Protein AF-A0A0B6YXV5-F1 (afdb_monomer_lite)

Secondary structure (DSSP, 8-state):
-----EEPP-EEEEEEEETTS--STT-GGGGEEEEESTTS-HHHHHHHHHHHHHHHHHHHTT-SSPP-EEEETTEEEEEEEEETTEEEEEEEEPPEEEEEETTEEEEEE-GGG---GGG--

Structure (mmCIF, N/CA/C/O backbone):
data_AF-A0A0B6YXV5-F1
#
_entry.id   AF-A0A0B6YXV5-F1
#
loop_
_atom_site.group_PDB
_atom_site.id
_atom_site.type_symbol
_atom_site.label_atom_id
_atom_site.label_alt_id
_atom_site.label_comp_id
_atom_site.label_asym_id
_atom_site.label_entity_id
_atom_site.label_seq_id
_atom_site.pdbx_PDB_ins_code
_atom_site.Cartn_x
_atom_site.Cartn_y
_atom_site.Cartn_z
_atom_site.occupancy
_atom_site.B_iso_or_equiv
_atom_site.auth_seq_id
_atom_site.auth_comp_id
_atom_site.auth_asym_id
_atom_site.auth_atom_id
_atom_site.pdbx_PDB_model_num
ATOM 1 N N . MET A 1 1 ? -24.095 18.452 26.234 1.00 42.62 1 MET A N 1
ATOM 2 C CA . MET A 1 1 ? -23.908 17.016 25.938 1.00 42.62 1 MET A CA 1
ATOM 3 C C . MET A 1 1 ? -22.641 16.898 25.113 1.00 42.62 1 MET A C 1
ATOM 5 O O . MET A 1 1 ? -22.593 17.510 24.057 1.00 42.62 1 MET A O 1
ATOM 9 N N . ALA A 1 2 ? -21.598 16.235 25.615 1.00 48.53 2 ALA A N 1
ATOM 10 C CA . ALA A 1 2 ? -20.386 16.011 24.832 1.00 48.53 2 ALA A CA 1
ATOM 11 C C . ALA A 1 2 ? -20.672 14.902 23.813 1.00 48.53 2 ALA A C 1
ATOM 13 O O . ALA A 1 2 ? -21.011 13.781 24.190 1.00 48.53 2 ALA A O 1
ATOM 14 N N . THR A 1 3 ? -20.610 15.224 22.527 1.00 51.03 3 THR A N 1
ATOM 15 C CA . THR A 1 3 ? -20.683 14.230 21.457 1.00 51.03 3 THR A CA 1
ATOM 16 C C . THR A 1 3 ? -19.351 13.490 21.413 1.00 51.03 3 THR A C 1
ATOM 18 O O . THR A 1 3 ? -18.345 14.068 21.012 1.00 51.03 3 THR A O 1
ATOM 21 N N . ASN A 1 4 ? -19.324 12.228 21.843 1.00 59.69 4 ASN A N 1
ATOM 22 C CA . ASN A 1 4 ? -18.164 11.361 21.633 1.00 59.69 4 ASN A CA 1
ATOM 23 C C . ASN A 1 4 ? -18.079 11.043 20.134 1.00 59.69 4 ASN A C 1
ATOM 25 O O . ASN A 1 4 ? -18.945 10.335 19.616 1.00 59.69 4 ASN A O 1
ATOM 29 N N . ALA A 1 5 ? -17.073 11.567 19.432 1.00 69.94 5 ALA A N 1
ATOM 30 C CA . ALA A 1 5 ? -16.812 11.169 18.055 1.00 69.94 5 ALA A CA 1
ATOM 31 C C . ALA A 1 5 ? -16.153 9.780 18.037 1.00 69.94 5 ALA A C 1
ATOM 33 O O . ALA A 1 5 ? -15.298 9.460 18.868 1.00 69.94 5 ALA A O 1
ATOM 34 N N . ALA A 1 6 ? -16.566 8.935 17.098 1.00 79.00 6 ALA A N 1
ATOM 35 C CA . ALA A 1 6 ? -15.973 7.624 16.879 1.00 79.00 6 ALA A CA 1
ATOM 36 C C . ALA A 1 6 ? -15.804 7.392 15.377 1.00 79.00 6 ALA A C 1
ATOM 38 O O . ALA A 1 6 ? -16.748 7.598 14.614 1.00 79.00 6 ALA A O 1
ATOM 39 N N . GLY A 1 7 ? -14.612 6.963 14.967 1.00 83.94 7 GLY A N 1
ATOM 40 C CA . GLY A 1 7 ? -14.349 6.506 13.606 1.00 83.94 7 GLY A CA 1
ATOM 41 C C . GLY A 1 7 ? -14.529 4.996 13.509 1.00 83.94 7 GLY A C 1
ATOM 42 O O . GLY A 1 7 ? -14.016 4.257 14.353 1.00 83.94 7 GLY A O 1
ATOM 43 N N . SER A 1 8 ? -15.253 4.533 12.491 1.00 87.88 8 SER A N 1
ATOM 44 C CA . SER A 1 8 ? -15.352 3.112 12.139 1.00 87.88 8 SER A CA 1
ATOM 45 C C . SER A 1 8 ? -14.280 2.709 11.124 1.00 87.88 8 SER A C 1
ATOM 47 O O . SER A 1 8 ? -13.611 3.563 10.536 1.00 87.88 8 SER A O 1
ATOM 49 N N . ILE A 1 9 ? -14.143 1.398 10.900 1.00 91.19 9 ILE A N 1
ATOM 50 C CA . ILE A 1 9 ? -13.325 0.859 9.807 1.00 91.19 9 ILE A CA 1
ATOM 51 C C . ILE A 1 9 ? -13.889 1.375 8.481 1.00 91.19 9 ILE A C 1
ATOM 53 O O . ILE A 1 9 ? -15.100 1.323 8.248 1.00 91.19 9 ILE A O 1
ATOM 57 N N . SER A 1 10 ? -13.012 1.863 7.615 1.00 93.31 10 SER A N 1
ATOM 58 C CA . SER A 1 10 ? -13.321 2.235 6.242 1.00 93.31 10 SER A CA 1
ATOM 59 C C . SER A 1 10 ? -12.130 1.957 5.331 1.00 93.31 10 SER A C 1
ATOM 61 O O . SER A 1 10 ? -10.974 1.950 5.760 1.00 93.31 10 SER A O 1
ATOM 63 N N . LEU A 1 11 ? -12.423 1.726 4.052 1.00 94.88 11 LEU A N 1
ATOM 64 C CA . LEU A 1 11 ? -11.407 1.630 3.015 1.00 94.88 11 LEU A CA 1
ATOM 65 C C . LEU A 1 11 ? -10.848 3.027 2.717 1.00 94.88 11 LEU A C 1
ATOM 67 O O . LEU A 1 11 ? -11.587 3.900 2.269 1.00 94.88 11 LEU A O 1
ATOM 71 N N . LEU A 1 12 ? -9.549 3.228 2.950 1.00 96.25 12 LEU A N 1
ATOM 72 C CA . LEU A 1 12 ? -8.864 4.493 2.673 1.00 96.25 12 LEU A CA 1
ATOM 73 C C . LEU A 1 12 ? -8.320 4.545 1.247 1.00 96.25 12 LEU A C 1
ATOM 75 O O . LEU A 1 12 ? -8.397 5.580 0.591 1.00 96.25 12 LEU A O 1
ATOM 79 N N . ASN A 1 13 ? -7.725 3.449 0.784 1.00 97.75 13 ASN A N 1
ATOM 80 C CA . ASN A 1 13 ? -7.327 3.270 -0.606 1.00 97.75 13 ASN A CA 1
ATOM 81 C C . ASN A 1 13 ? -7.125 1.788 -0.914 1.00 97.75 13 ASN A C 1
ATOM 83 O O . ASN A 1 13 ? -6.787 0.996 -0.032 1.00 97.75 13 ASN A O 1
ATOM 87 N N . PHE A 1 14 ? -7.325 1.445 -2.178 1.00 98.31 14 PHE A N 1
ATOM 88 C CA . PHE A 1 14 ? -6.978 0.149 -2.734 1.00 98.31 14 PHE A CA 1
ATOM 89 C C . PHE A 1 14 ? -6.353 0.368 -4.104 1.00 98.31 14 PHE A C 1
ATOM 91 O O . PHE A 1 14 ? -6.925 1.084 -4.925 1.00 98.31 14 P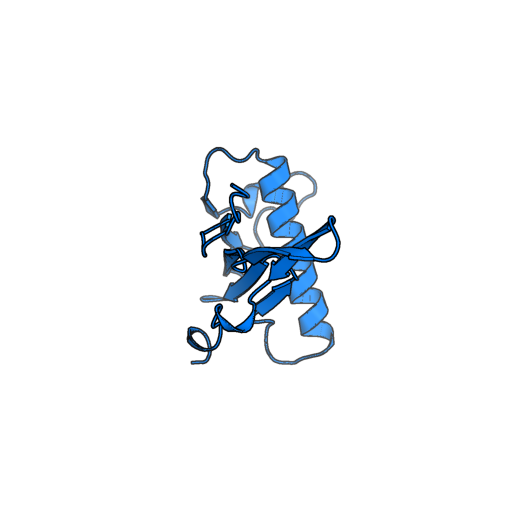HE A O 1
ATOM 98 N N . PHE A 1 15 ? -5.193 -0.217 -4.365 1.00 98.50 15 PHE A N 1
ATOM 99 C CA . PHE A 1 15 ? -4.544 -0.062 -5.658 1.00 98.50 15 PHE A CA 1
ATOM 100 C C . PHE A 1 15 ? -3.782 -1.306 -6.079 1.00 98.50 15 PHE A C 1
ATOM 102 O O . PHE A 1 15 ? -3.321 -2.090 -5.251 1.00 98.50 15 PHE A O 1
ATOM 109 N N . VAL A 1 16 ? -3.674 -1.458 -7.396 1.00 98.50 16 VAL A N 1
ATOM 110 C CA . VAL A 1 16 ? -2.926 -2.525 -8.050 1.00 98.50 16 VAL A CA 1
ATOM 111 C C . VAL A 1 16 ? -1.855 -1.878 -8.909 1.00 98.50 16 VAL A C 1
ATOM 113 O O . VAL A 1 16 ? -2.155 -0.973 -9.696 1.00 98.50 16 VAL A O 1
ATOM 116 N N . PHE A 1 17 ? -0.614 -2.320 -8.754 1.00 98.19 17 PHE A N 1
ATOM 117 C CA . PHE A 1 17 ? 0.504 -1.807 -9.531 1.00 98.19 17 PHE A CA 1
ATOM 118 C C . PHE A 1 17 ? 1.461 -2.917 -9.952 1.00 98.19 17 PHE A C 1
ATOM 120 O O . PHE A 1 17 ? 1.461 -3.996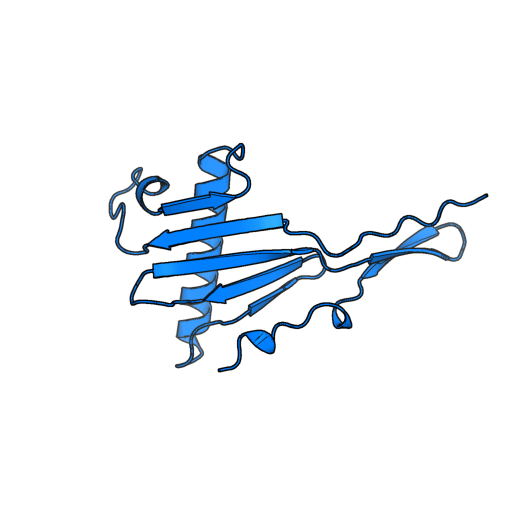 -9.366 1.00 98.19 17 PHE A O 1
ATOM 127 N N . ASN A 1 18 ? 2.267 -2.642 -10.975 1.00 97.94 18 ASN A N 1
ATOM 128 C CA . ASN A 1 18 ? 3.346 -3.523 -11.398 1.00 97.94 18 ASN A CA 1
ATOM 129 C C . ASN A 1 18 ? 4.703 -2.815 -11.270 1.00 97.94 18 ASN A C 1
ATOM 131 O O . ASN A 1 18 ? 4.854 -1.690 -11.750 1.00 97.94 18 ASN A O 1
ATOM 135 N N . THR A 1 19 ? 5.679 -3.444 -10.609 1.00 95.56 19 THR A N 1
ATOM 136 C CA . THR A 1 19 ? 6.992 -2.830 -10.326 1.00 95.56 19 THR A CA 1
ATOM 137 C C . THR A 1 19 ? 7.862 -2.629 -11.565 1.00 95.56 19 THR A C 1
ATOM 139 O O . THR A 1 19 ? 8.675 -1.703 -11.567 1.00 95.56 19 THR A O 1
ATOM 142 N N . GLU A 1 20 ? 7.660 -3.434 -12.609 1.00 96.06 20 GLU A N 1
ATOM 143 C CA . GLU A 1 20 ? 8.443 -3.431 -13.855 1.00 96.06 20 GLU A CA 1
ATOM 144 C C . GLU A 1 20 ? 7.913 -2.438 -14.899 1.00 96.06 20 GLU A C 1
ATOM 146 O O . GLU A 1 20 ? 8.556 -2.167 -15.916 1.00 96.06 20 GLU A O 1
ATOM 151 N N . TYR A 1 21 ? 6.719 -1.886 -14.685 1.00 96.94 21 TYR A N 1
ATOM 152 C CA . TYR A 1 21 ? 6.127 -0.932 -15.619 1.00 96.94 21 TYR A CA 1
ATOM 153 C C . TYR A 1 21 ? 6.702 0.472 -15.385 1.00 96.94 21 TYR A C 1
ATOM 155 O O . TYR A 1 21 ? 7.086 0.833 -14.278 1.00 96.94 21 TYR A O 1
ATOM 163 N N . GLY A 1 22 ? 6.785 1.286 -16.441 1.00 93.69 22 GLY A N 1
ATOM 164 C CA . GLY A 1 22 ? 7.344 2.642 -16.351 1.00 93.69 22 GLY A CA 1
ATOM 165 C C . GLY A 1 22 ? 8.779 2.711 -15.798 1.00 93.69 22 GLY A C 1
ATOM 166 O O . GLY A 1 22 ? 9.011 3.430 -14.831 1.00 93.69 22 GLY A O 1
ATOM 167 N N . PRO A 1 23 ? 9.759 1.995 -16.384 1.00 92.38 23 PRO A N 1
ATOM 168 C CA . PRO A 1 23 ? 11.124 1.885 -15.848 1.00 92.38 23 PRO A CA 1
ATOM 169 C C . PRO A 1 23 ? 11.965 3.166 -15.986 1.00 92.38 23 PRO A C 1
ATOM 171 O O . PRO A 1 23 ? 13.123 3.198 -15.573 1.00 92.38 23 PRO A O 1
ATOM 174 N N . LYS A 1 24 ? 11.421 4.207 -16.623 1.00 94.56 24 LYS A N 1
ATOM 175 C CA . LYS A 1 24 ? 12.108 5.473 -16.889 1.00 94.56 24 LYS A CA 1
ATOM 176 C C . LYS A 1 24 ? 11.572 6.565 -15.974 1.00 94.56 24 LYS A C 1
ATOM 178 O O . LYS A 1 24 ? 10.389 6.576 -15.648 1.00 94.56 24 LYS A O 1
ATOM 183 N N . GLU A 1 25 ? 12.440 7.512 -15.640 1.00 91.62 25 GLU A N 1
ATOM 184 C CA . GLU A 1 25 ? 12.058 8.724 -14.917 1.00 91.62 25 GLU A CA 1
ATOM 185 C C . GLU A 1 25 ? 10.918 9.453 -15.647 1.00 91.62 25 GLU A C 1
ATOM 187 O O . GLU A 1 25 ? 10.972 9.658 -16.864 1.00 91.62 25 GLU A O 1
ATOM 192 N N . GLY A 1 26 ? 9.864 9.797 -14.904 1.00 94.50 26 GLY A N 1
ATOM 193 C CA . GLY A 1 26 ? 8.648 10.421 -15.432 1.00 94.50 26 GLY A CA 1
ATOM 194 C C . GLY A 1 26 ? 7.590 9.434 -15.945 1.00 94.50 26 GLY A C 1
ATOM 195 O O . GLY A 1 26 ? 6.499 9.850 -16.350 1.00 94.50 26 GLY A O 1
ATOM 196 N N . GLU A 1 27 ? 7.867 8.127 -15.941 1.00 96.75 27 GLU A N 1
ATOM 197 C CA . GLU A 1 27 ? 6.917 7.087 -16.349 1.00 96.75 27 GLU A CA 1
ATOM 198 C C . GLU A 1 27 ? 6.244 6.363 -15.173 1.00 96.75 27 GLU A C 1
ATOM 200 O O . GLU A 1 27 ? 5.546 5.374 -15.384 1.00 96.75 27 GLU A O 1
ATOM 205 N N . GLU A 1 28 ? 6.377 6.857 -13.942 1.00 96.50 28 GLU A N 1
ATOM 206 C CA . GLU A 1 28 ? 5.912 6.180 -12.723 1.00 96.50 28 GLU A CA 1
ATOM 207 C C . GLU A 1 28 ? 4.397 5.924 -12.739 1.00 96.50 28 GLU A C 1
ATOM 209 O O . GLU A 1 28 ? 3.920 4.897 -12.260 1.00 96.50 28 GLU A O 1
ATOM 214 N N . HIS A 1 29 ? 3.629 6.819 -13.364 1.00 97.19 29 HIS A N 1
ATOM 215 C CA . HIS A 1 29 ? 2.189 6.658 -13.579 1.00 97.19 29 HIS A CA 1
ATOM 216 C C . HIS A 1 29 ? 1.824 5.395 -14.378 1.00 97.19 29 HIS A C 1
ATOM 218 O O . HIS A 1 29 ? 0.697 4.916 -14.275 1.00 97.19 29 HIS A O 1
ATOM 224 N N . LYS A 1 30 ? 2.747 4.834 -15.170 1.00 98.19 30 LYS A N 1
ATOM 225 C CA . LYS A 1 30 ? 2.510 3.600 -15.932 1.00 98.19 30 LYS A CA 1
ATOM 226 C C . LYS A 1 30 ? 2.531 2.349 -15.055 1.00 98.19 30 LYS A C 1
ATOM 228 O O . LYS A 1 30 ? 2.031 1.317 -15.491 1.00 98.19 30 LYS A O 1
ATOM 233 N N . LYS A 1 31 ? 3.060 2.429 -13.825 1.00 97.88 31 LYS A N 1
ATOM 234 C CA . LYS A 1 31 ? 2.980 1.336 -12.842 1.00 97.88 31 LYS A CA 1
ATOM 235 C C . LYS A 1 31 ? 1.549 1.048 -12.407 1.00 97.88 31 LYS A C 1
ATOM 237 O O . LYS A 1 31 ? 1.268 -0.054 -11.954 1.00 97.88 31 LYS A O 1
ATOM 242 N N . ILE A 1 32 ? 0.654 2.029 -12.513 1.00 98.19 32 ILE A N 1
ATOM 243 C CA . ILE A 1 32 ? -0.686 1.983 -11.927 1.00 98.19 32 ILE A CA 1
ATOM 244 C C . ILE A 1 32 ? -1.636 1.216 -12.845 1.00 98.19 32 ILE A C 1
ATOM 246 O O . ILE A 1 32 ? -1.985 1.692 -13.922 1.00 98.19 32 ILE A O 1
ATOM 250 N N . LEU A 1 33 ? -2.101 0.052 -12.394 1.00 98.19 33 LEU A N 1
ATOM 251 C CA . LEU A 1 33 ? -3.098 -0.754 -13.106 1.00 98.19 33 LEU A CA 1
ATOM 252 C C . LEU A 1 33 ? -4.518 -0.429 -12.637 1.00 98.19 33 LEU A C 1
ATOM 254 O O . LEU A 1 33 ? -5.458 -0.417 -13.427 1.00 98.19 33 LEU A O 1
ATOM 258 N N . TYR A 1 34 ? -4.671 -0.143 -11.344 1.00 98.50 34 TYR A N 1
ATOM 259 C CA . TYR A 1 34 ? -5.937 0.243 -10.733 1.00 98.50 34 TYR A CA 1
ATOM 260 C C . TYR A 1 34 ? -5.694 1.108 -9.497 1.00 98.50 34 TYR A C 1
ATOM 262 O O . TYR A 1 34 ? -4.726 0.892 -8.768 1.00 98.50 34 TYR A O 1
ATOM 270 N N . TYR A 1 35 ? -6.591 2.057 -9.225 1.00 98.62 35 TYR A N 1
ATOM 271 C CA . TYR A 1 35 ? -6.557 2.842 -7.995 1.00 98.62 35 TYR A CA 1
ATOM 272 C C . TYR A 1 35 ? -7.964 3.269 -7.565 1.00 98.62 35 TYR A C 1
ATOM 274 O O . TYR A 1 35 ? -8.718 3.840 -8.353 1.00 98.62 35 TYR A O 1
ATOM 282 N N . TYR A 1 36 ? -8.277 3.057 -6.290 1.00 98.31 36 TYR A N 1
ATOM 283 C CA . TYR A 1 36 ? -9.468 3.537 -5.607 1.00 98.31 36 TYR A CA 1
ATOM 284 C C . TYR A 1 36 ? -9.073 4.379 -4.380 1.00 98.31 36 TYR A C 1
ATOM 286 O O . TYR A 1 36 ? -8.224 3.936 -3.598 1.00 98.31 36 TYR A O 1
ATOM 294 N N . PRO A 1 37 ? -9.703 5.546 -4.156 1.00 97.81 37 PRO A N 1
ATOM 295 C CA . PRO A 1 37 ? -10.728 6.153 -5.011 1.00 97.81 37 PRO A CA 1
ATOM 296 C C . PRO A 1 37 ? -10.172 6.696 -6.347 1.00 97.81 37 PRO A C 1
ATOM 298 O O . PRO A 1 37 ? -9.035 7.182 -6.382 1.00 97.81 37 PRO A O 1
ATOM 301 N N . PRO A 1 38 ? -10.920 6.599 -7.464 1.00 97.19 38 PRO A N 1
ATOM 302 C CA . PRO A 1 38 ? -10.422 6.979 -8.789 1.00 97.19 38 PRO A CA 1
ATOM 303 C C . PRO A 1 38 ? -10.145 8.482 -8.938 1.00 97.19 38 PRO A C 1
ATOM 305 O O . PRO A 1 38 ? -9.269 8.857 -9.718 1.00 97.19 38 PRO A O 1
ATOM 308 N N . GLU A 1 39 ? -10.839 9.325 -8.177 1.00 97.56 39 GLU A N 1
ATOM 309 C CA . GLU A 1 39 ? -10.742 10.788 -8.182 1.00 97.56 39 GLU A CA 1
ATOM 310 C C . GLU A 1 39 ? -9.446 11.342 -7.575 1.00 97.56 39 GLU A C 1
ATOM 312 O O . GLU A 1 39 ? -9.161 12.528 -7.725 1.00 97.56 39 GLU A O 1
ATOM 317 N N . V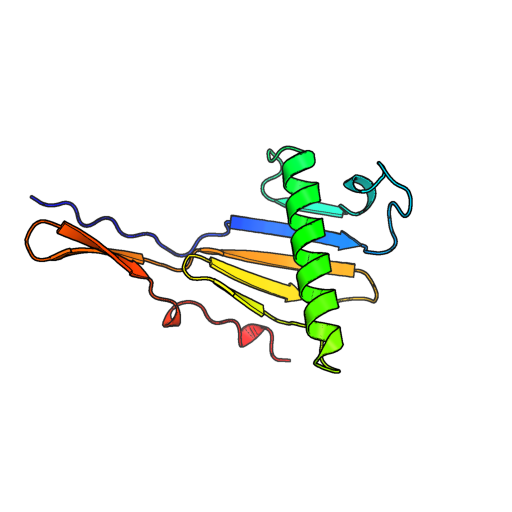AL A 1 40 ? -8.645 10.502 -6.911 1.00 97.88 40 VAL A N 1
ATOM 318 C CA . VAL A 1 40 ? -7.337 10.905 -6.382 1.00 97.88 40 VAL A CA 1
ATOM 319 C C . VAL A 1 40 ? -6.423 11.338 -7.536 1.00 97.88 40 VAL A C 1
ATOM 321 O O . VAL A 1 40 ? -6.359 10.679 -8.580 1.00 97.88 40 VAL A O 1
ATOM 324 N N . ASP A 1 41 ? -5.705 12.444 -7.354 1.00 98.12 41 ASP A N 1
ATOM 325 C CA . ASP A 1 41 ? -4.788 12.975 -8.358 1.00 98.12 41 ASP A CA 1
ATOM 326 C C . ASP A 1 41 ? -3.610 12.023 -8.622 1.00 98.12 41 ASP A C 1
ATOM 328 O O . ASP A 1 41 ? -3.221 11.215 -7.773 1.00 98.12 41 ASP A O 1
ATOM 332 N N . ILE A 1 42 ? -3.046 12.104 -9.826 1.00 98.00 42 ILE A N 1
ATOM 333 C CA . ILE A 1 42 ? -2.008 11.169 -10.267 1.00 98.00 42 ILE A CA 1
ATOM 334 C C . ILE A 1 42 ? -0.745 11.234 -9.398 1.00 98.00 42 ILE A C 1
ATOM 336 O O . ILE A 1 42 ? -0.173 10.187 -9.096 1.00 98.00 42 ILE A O 1
ATOM 340 N N . ASP A 1 43 ? -0.360 12.416 -8.917 1.00 97.81 43 ASP A N 1
ATOM 341 C CA . ASP A 1 43 ? 0.845 12.589 -8.103 1.00 97.81 43 ASP A CA 1
ATOM 342 C C . ASP A 1 43 ? 0.687 11.909 -6.742 1.00 97.81 43 ASP A C 1
ATOM 344 O O . ASP A 1 43 ? 1.605 11.249 -6.251 1.00 97.81 43 ASP A O 1
ATOM 348 N N . THR A 1 44 ? -0.492 12.021 -6.128 1.00 98.19 44 THR A N 1
ATOM 349 C CA . THR A 1 44 ? -0.817 11.303 -4.893 1.00 98.19 44 THR A CA 1
ATOM 350 C C . THR A 1 44 ? -0.796 9.791 -5.109 1.00 98.19 44 THR A C 1
ATOM 352 O O . THR A 1 44 ? -0.248 9.070 -4.269 1.00 98.19 44 THR A O 1
ATOM 355 N N . LYS A 1 45 ? -1.325 9.293 -6.236 1.00 98.44 45 LYS A N 1
ATOM 356 C CA . LYS A 1 45 ? -1.287 7.857 -6.566 1.00 98.44 45 LYS A CA 1
ATOM 357 C C . LYS A 1 45 ? 0.150 7.349 -6.726 1.00 98.44 45 LYS A C 1
ATOM 359 O O . LYS A 1 45 ? 0.506 6.342 -6.114 1.00 98.44 45 LYS A O 1
ATOM 364 N N . ILE A 1 46 ? 0.992 8.078 -7.466 1.00 97.94 46 ILE A N 1
ATOM 365 C CA . ILE A 1 46 ? 2.420 7.764 -7.642 1.00 97.94 46 ILE A CA 1
ATOM 366 C C . ILE A 1 46 ? 3.132 7.726 -6.287 1.00 97.94 46 ILE A C 1
ATOM 368 O O . ILE A 1 46 ? 3.829 6.760 -5.985 1.00 97.94 46 ILE A O 1
ATOM 372 N N . LYS A 1 47 ? 2.914 8.732 -5.428 1.00 97.81 47 LYS A N 1
ATOM 373 C CA . LYS A 1 47 ? 3.513 8.781 -4.082 1.00 97.81 47 LYS A CA 1
ATOM 374 C C . LYS A 1 47 ? 3.124 7.575 -3.229 1.00 97.81 47 LYS A C 1
ATOM 376 O O . LYS A 1 47 ? 3.962 7.054 -2.497 1.00 97.81 47 LYS A O 1
ATOM 381 N N . LYS A 1 48 ? 1.864 7.131 -3.301 1.00 97.75 48 LYS A N 1
ATOM 382 C CA . LYS A 1 48 ? 1.387 5.960 -2.550 1.00 97.75 48 LYS A CA 1
ATOM 383 C C . LYS A 1 48 ? 2.044 4.670 -3.023 1.00 97.75 48 LYS A C 1
ATOM 385 O O . LYS A 1 48 ? 2.499 3.902 -2.182 1.00 97.75 48 LYS A O 1
ATOM 390 N N . ILE A 1 49 ? 2.164 4.481 -4.333 1.00 97.44 49 ILE A N 1
ATOM 391 C CA . ILE A 1 49 ? 2.843 3.316 -4.909 1.00 97.44 49 ILE A CA 1
ATOM 392 C C . ILE A 1 49 ? 4.331 3.328 -4.574 1.00 97.44 49 ILE A C 1
ATOM 394 O O . ILE A 1 49 ? 4.843 2.324 -4.094 1.00 97.44 49 ILE A O 1
ATOM 398 N N . GLY A 1 50 ? 5.006 4.469 -4.735 1.00 96.75 50 GLY A N 1
ATOM 399 C CA . GLY A 1 50 ? 6.422 4.601 -4.391 1.00 96.75 50 GLY A CA 1
ATOM 400 C C . GLY A 1 50 ? 6.702 4.299 -2.917 1.00 96.75 50 GLY A C 1
ATOM 401 O O . GLY A 1 50 ? 7.677 3.619 -2.606 1.00 96.75 50 GLY A O 1
ATOM 402 N N . LEU A 1 51 ? 5.822 4.735 -2.005 1.00 96.38 51 LEU A N 1
ATOM 403 C CA . LEU A 1 51 ? 5.926 4.387 -0.586 1.00 96.38 51 LEU A CA 1
ATOM 404 C C . LEU A 1 51 ? 5.759 2.879 -0.360 1.00 96.38 51 LEU A C 1
ATOM 406 O O . LEU A 1 51 ? 6.565 2.287 0.350 1.00 96.38 51 LEU A O 1
ATOM 410 N N . SER A 1 52 ? 4.745 2.254 -0.960 1.00 96.50 52 SER A N 1
ATOM 411 C CA . SER A 1 52 ? 4.518 0.812 -0.819 1.00 96.50 52 SER A CA 1
ATOM 412 C C . SER A 1 52 ? 5.667 -0.020 -1.391 1.00 96.50 52 SER A C 1
ATOM 414 O O . SER A 1 52 ? 6.122 -0.952 -0.738 1.00 96.50 52 SER A O 1
ATOM 416 N N . GLU A 1 53 ? 6.196 0.358 -2.554 1.00 94.56 53 GLU A N 1
ATOM 417 C CA . GLU A 1 53 ? 7.358 -0.286 -3.172 1.00 94.56 53 GLU A CA 1
ATOM 418 C C . GLU A 1 53 ? 8.608 -0.161 -2.285 1.00 94.56 53 GLU A C 1
ATOM 420 O O . GLU A 1 53 ? 9.340 -1.132 -2.102 1.00 94.56 53 GLU A O 1
ATOM 425 N N . ALA A 1 54 ? 8.837 1.012 -1.686 1.00 95.25 54 ALA A N 1
ATOM 426 C CA . ALA A 1 54 ? 9.948 1.220 -0.762 1.00 95.25 54 ALA A CA 1
ATOM 427 C C . ALA A 1 54 ? 9.814 0.380 0.518 1.00 95.25 54 ALA A C 1
ATOM 429 O O . ALA A 1 54 ? 10.805 -0.184 0.974 1.00 95.25 54 ALA A O 1
ATOM 430 N N . VAL A 1 55 ? 8.605 0.279 1.085 1.00 95.00 55 VAL A N 1
ATOM 431 C CA . VAL A 1 55 ? 8.335 -0.530 2.288 1.00 95.00 55 VAL A CA 1
ATOM 432 C C . VAL A 1 55 ? 8.607 -2.009 2.026 1.00 95.00 55 VAL A C 1
ATOM 434 O O . VAL A 1 55 ? 9.317 -2.632 2.812 1.00 95.00 55 VAL A O 1
ATOM 437 N N . VAL A 1 56 ? 8.088 -2.551 0.921 1.00 92.69 56 VAL A N 1
ATOM 438 C CA . VAL A 1 56 ? 8.293 -3.958 0.544 1.00 92.69 56 VAL A CA 1
ATOM 439 C C . VAL A 1 56 ? 9.781 -4.246 0.344 1.00 92.69 56 VAL A C 1
ATOM 441 O O . VAL A 1 56 ? 10.330 -5.093 1.041 1.00 92.69 56 VAL A O 1
ATOM 444 N N . LYS A 1 57 ? 10.476 -3.459 -0.490 1.00 92.31 57 LYS A N 1
ATOM 445 C CA . LYS A 1 57 ? 11.920 -3.639 -0.741 1.00 92.31 57 LYS A CA 1
ATOM 446 C C . LYS A 1 57 ? 12.765 -3.524 0.526 1.00 92.31 57 LYS A C 1
ATOM 448 O O . LYS A 1 57 ? 13.760 -4.230 0.691 1.00 92.31 57 LYS A O 1
ATOM 453 N N . PHE A 1 58 ? 12.398 -2.602 1.414 1.00 94.31 58 PHE A N 1
ATOM 454 C CA . PHE A 1 58 ? 13.068 -2.459 2.698 1.00 94.31 58 PHE A CA 1
ATOM 455 C C . PHE A 1 58 ? 12.887 -3.718 3.550 1.00 94.31 58 PHE A C 1
ATOM 457 O O . PHE A 1 58 ? 13.867 -4.219 4.090 1.00 94.31 58 PHE A O 1
ATOM 464 N N . ALA A 1 59 ? 11.667 -4.250 3.648 1.00 92.56 59 ALA A N 1
ATOM 465 C CA . ALA A 1 59 ? 11.389 -5.461 4.414 1.00 92.56 59 ALA A CA 1
ATOM 466 C C . ALA A 1 59 ? 12.118 -6.694 3.853 1.00 92.56 59 ALA A C 1
ATOM 468 O O . ALA A 1 59 ? 12.694 -7.452 4.635 1.00 92.56 59 ALA A O 1
ATOM 469 N N . ASP A 1 60 ? 12.186 -6.833 2.526 1.00 90.75 60 ASP A N 1
ATOM 470 C CA . ASP A 1 60 ? 12.899 -7.925 1.843 1.00 90.75 60 ASP A CA 1
ATOM 471 C C . ASP A 1 60 ? 14.406 -7.931 2.152 1.00 90.75 60 ASP A C 1
ATOM 473 O O . ASP A 1 60 ? 15.072 -8.958 2.074 1.00 90.75 60 ASP A O 1
ATOM 477 N N . THR A 1 61 ? 14.970 -6.789 2.566 1.00 94.00 61 THR A N 1
ATOM 478 C CA . THR A 1 61 ? 16.377 -6.713 2.999 1.00 94.00 61 THR A CA 1
ATOM 479 C C . THR A 1 61 ? 16.623 -7.477 4.312 1.00 94.00 61 THR A C 1
ATOM 481 O O . THR A 1 61 ? 17.758 -7.851 4.605 1.00 94.00 61 THR A O 1
ATOM 484 N N . PHE A 1 62 ? 15.579 -7.710 5.114 1.00 92.44 62 PHE A N 1
ATOM 485 C CA . PHE A 1 62 ? 15.670 -8.317 6.449 1.00 92.44 62 PHE A CA 1
ATOM 486 C C . PHE A 1 62 ? 14.908 -9.644 6.583 1.00 92.44 62 PHE A C 1
ATOM 488 O O . PHE A 1 62 ? 14.934 -10.246 7.657 1.00 92.44 62 PHE A O 1
ATOM 495 N N . SER A 1 63 ? 14.209 -10.090 5.536 1.00 90.38 63 SER A N 1
ATOM 496 C CA . SER A 1 63 ? 13.326 -11.257 5.565 1.00 90.38 63 SER A CA 1
ATOM 497 C C . SER A 1 63 ? 13.237 -11.907 4.189 1.00 90.38 63 SER A C 1
ATOM 499 O O . SER A 1 63 ? 13.009 -11.224 3.200 1.00 90.38 63 SER A O 1
ATOM 501 N N . ASP A 1 64 ? 13.311 -13.240 4.143 1.00 85.38 64 ASP A N 1
ATOM 502 C CA . ASP A 1 64 ? 13.053 -14.021 2.921 1.00 85.38 64 ASP A CA 1
ATOM 503 C C . ASP A 1 64 ? 11.552 -14.113 2.578 1.00 85.38 64 ASP A C 1
ATOM 505 O O . ASP A 1 64 ? 11.171 -14.617 1.522 1.00 85.38 64 ASP A O 1
ATOM 509 N N . LYS A 1 65 ? 10.680 -13.678 3.497 1.00 85.12 65 LYS A N 1
ATOM 510 C CA . LYS A 1 65 ? 9.231 -13.600 3.291 1.00 85.12 65 LYS A CA 1
ATOM 511 C C . LYS A 1 65 ? 8.824 -12.161 2.962 1.00 85.12 65 LYS A C 1
ATOM 513 O O . LYS A 1 65 ? 9.213 -11.279 3.739 1.00 85.12 65 LYS A O 1
ATOM 518 N N . PRO A 1 66 ? 7.992 -11.940 1.924 1.00 83.56 66 PRO A N 1
ATOM 519 C CA . PRO A 1 66 ? 7.468 -10.621 1.592 1.00 83.56 66 PRO A CA 1
ATOM 520 C C . PRO A 1 66 ? 6.735 -9.969 2.765 1.00 83.56 66 PRO A C 1
ATOM 522 O O . PRO A 1 66 ? 6.068 -10.641 3.557 1.00 83.56 66 PRO A O 1
ATOM 525 N N . CYS A 1 67 ? 6.809 -8.642 2.854 1.00 88.88 67 CYS A N 1
ATOM 526 C CA . CYS A 1 67 ? 6.001 -7.886 3.807 1.00 88.88 67 CYS A CA 1
ATOM 527 C C . CYS A 1 67 ? 4.506 -8.090 3.519 1.00 88.88 67 CYS A C 1
ATOM 529 O O . CYS A 1 67 ? 4.047 -7.737 2.440 1.00 88.88 67 CYS A O 1
ATOM 531 N N . GLN A 1 68 ? 3.744 -8.618 4.482 1.00 90.56 68 GLN A N 1
ATOM 532 C CA . GLN A 1 68 ? 2.296 -8.836 4.331 1.00 90.56 68 GLN A CA 1
ATOM 533 C C . GLN A 1 68 ? 1.462 -7.652 4.843 1.00 90.56 68 GLN A C 1
ATOM 535 O O . GLN A 1 68 ? 0.411 -7.335 4.286 1.00 90.56 68 GLN A O 1
ATOM 540 N N . ALA A 1 69 ? 1.916 -6.974 5.901 1.00 92.69 69 ALA A N 1
ATOM 541 C CA . ALA A 1 69 ? 1.186 -5.861 6.499 1.00 92.69 69 ALA A CA 1
ATOM 542 C C . ALA A 1 69 ? 2.105 -4.836 7.178 1.00 92.69 69 ALA A C 1
ATOM 544 O O . ALA A 1 69 ? 3.129 -5.170 7.769 1.00 92.69 69 ALA A O 1
ATOM 545 N N . LEU A 1 70 ? 1.680 -3.574 7.140 1.00 93.12 70 LEU A N 1
ATOM 546 C CA . LEU A 1 70 ? 2.265 -2.439 7.841 1.00 93.12 70 LEU A CA 1
ATOM 547 C C . LEU A 1 70 ? 1.219 -1.831 8.779 1.00 93.12 70 LEU A C 1
ATOM 549 O O . LEU A 1 70 ? 0.159 -1.351 8.360 1.00 93.12 70 LEU A O 1
ATOM 553 N N . HIS A 1 71 ? 1.531 -1.855 10.071 1.00 93.19 71 HIS A N 1
ATOM 554 C CA . HIS A 1 71 ? 0.652 -1.374 11.132 1.00 93.19 71 HIS A CA 1
ATOM 555 C C . HIS A 1 71 ? 1.013 0.072 11.454 1.00 93.19 71 HIS A C 1
ATOM 557 O O . HIS A 1 71 ? 2.139 0.372 11.849 1.00 93.19 71 HIS A O 1
ATOM 563 N N . MET A 1 72 ? 0.061 0.984 11.280 1.00 92.44 72 MET A N 1
ATOM 564 C CA . MET A 1 72 ? 0.215 2.395 11.623 1.00 92.44 72 MET A CA 1
ATOM 565 C C . MET A 1 72 ? -0.851 2.784 12.642 1.00 92.44 72 MET A C 1
ATOM 567 O O . MET A 1 72 ? -1.937 2.216 12.680 1.00 92.44 72 MET A O 1
ATOM 571 N N . GLN A 1 73 ? -0.594 3.840 13.413 1.00 89.81 73 GLN A N 1
ATOM 572 C CA . GLN A 1 73 ? -1.509 4.282 14.472 1.00 89.81 73 GLN A CA 1
ATOM 573 C C . GLN A 1 73 ? -2.957 4.511 13.994 1.00 89.81 73 GLN A C 1
ATOM 575 O O . GLN A 1 73 ? -3.899 4.256 14.735 1.00 89.81 73 GLN A O 1
ATOM 580 N N . LYS A 1 74 ? -3.136 5.032 12.773 1.00 91.94 74 LYS A N 1
ATOM 581 C CA . LYS A 1 74 ? -4.453 5.403 12.223 1.00 91.94 74 LYS A CA 1
ATOM 582 C C . LYS A 1 74 ? -4.941 4.472 11.117 1.00 91.94 74 LYS A C 1
ATOM 584 O O . LYS A 1 74 ? -6.060 4.650 10.639 1.00 91.94 74 LYS A O 1
ATOM 589 N N . ALA A 1 75 ? -4.104 3.547 10.657 1.00 94.31 75 ALA A N 1
ATOM 590 C CA . ALA A 1 75 ? -4.396 2.740 9.484 1.00 94.31 75 ALA A CA 1
ATOM 591 C C . ALA A 1 75 ? -3.634 1.416 9.498 1.00 94.31 75 ALA A C 1
ATOM 593 O O . ALA A 1 75 ? -2.500 1.341 9.963 1.00 94.31 75 ALA A O 1
ATOM 594 N N . ARG A 1 76 ? -4.235 0.396 8.897 1.00 94.62 76 ARG A N 1
ATOM 595 C CA . ARG A 1 76 ? -3.562 -0.853 8.553 1.00 94.62 76 ARG A CA 1
ATOM 596 C C . ARG A 1 76 ? -3.387 -0.891 7.046 1.00 94.62 76 ARG A C 1
ATOM 598 O 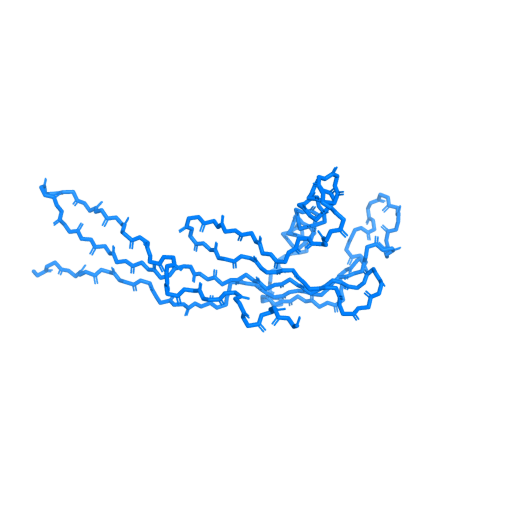O . ARG A 1 76 ? -4.364 -0.711 6.321 1.00 94.62 76 ARG A O 1
ATOM 605 N N . GLN A 1 77 ? -2.157 -1.087 6.589 1.00 95.50 77 GLN A N 1
ATOM 606 C CA . GLN A 1 77 ? -1.854 -1.312 5.183 1.00 95.50 77 GLN A CA 1
ATOM 607 C C . GLN A 1 77 ? -1.448 -2.768 4.990 1.00 95.50 77 GLN A C 1
ATOM 609 O O . GLN A 1 77 ? -0.711 -3.315 5.799 1.00 95.50 77 GLN A O 1
ATOM 614 N N . VAL A 1 78 ? -1.954 -3.386 3.939 1.00 95.31 78 VAL A N 1
ATOM 615 C CA . VAL A 1 78 ? -1.735 -4.785 3.583 1.00 95.31 78 VAL A CA 1
ATOM 616 C C . VAL A 1 78 ? -1.137 -4.832 2.189 1.00 95.31 78 VAL A C 1
ATOM 618 O O . VAL A 1 78 ? -1.576 -4.072 1.323 1.00 95.31 78 VAL A O 1
ATOM 621 N N . PHE A 1 79 ? -0.190 -5.740 1.975 1.00 95.19 79 PHE A N 1
ATOM 622 C CA . PHE A 1 79 ? 0.461 -5.979 0.694 1.00 95.19 79 PHE A CA 1
ATOM 623 C C . PHE A 1 79 ? 0.279 -7.443 0.302 1.00 95.19 79 PHE A C 1
ATOM 625 O O . PHE A 1 79 ? 0.468 -8.347 1.115 1.00 95.19 79 PHE A O 1
ATOM 632 N N . LEU A 1 80 ? -0.091 -7.668 -0.952 1.00 94.50 80 LEU A N 1
ATOM 633 C CA . LEU A 1 80 ? -0.229 -8.994 -1.533 1.00 94.50 80 LEU A CA 1
ATOM 634 C C . LEU A 1 80 ? 0.399 -8.988 -2.924 1.00 94.50 80 LEU A C 1
ATOM 636 O O . LEU A 1 80 ? 0.061 -8.137 -3.744 1.00 94.50 80 LEU A O 1
ATOM 640 N N . GLU A 1 81 ? 1.266 -9.958 -3.189 1.00 94.69 81 GLU A N 1
ATOM 641 C CA . GLU A 1 81 ? 1.821 -10.224 -4.515 1.00 94.69 81 GLU A CA 1
ATOM 642 C C . GLU A 1 81 ? 1.166 -11.496 -5.080 1.00 94.69 81 GLU A C 1
ATOM 644 O O . GLU A 1 81 ? 1.650 -12.599 -4.826 1.00 94.69 81 GLU A O 1
ATOM 649 N N . PRO A 1 82 ? 0.012 -11.398 -5.772 1.00 92.88 82 PRO A N 1
ATOM 650 C CA . PRO A 1 82 ? -0.643 -12.576 -6.348 1.00 92.88 82 PRO A CA 1
ATOM 651 C C . PRO A 1 82 ? 0.157 -13.218 -7.493 1.00 92.88 82 PRO A C 1
ATOM 653 O O . PRO A 1 82 ? 0.041 -14.420 -7.719 1.00 92.88 82 PRO A O 1
ATOM 656 N N . GLU A 1 83 ? 0.944 -12.424 -8.221 1.00 95.12 83 GLU A N 1
ATOM 657 C CA . GLU A 1 83 ? 1.811 -12.850 -9.322 1.00 95.12 83 GLU A CA 1
ATOM 658 C C . GLU A 1 83 ? 3.113 -12.041 -9.283 1.00 95.12 83 GLU A C 1
ATOM 660 O O . GLU A 1 83 ? 3.080 -10.895 -8.829 1.00 95.12 83 GLU A O 1
ATOM 665 N N . PRO A 1 84 ? 4.242 -12.571 -9.797 1.00 94.19 84 PRO A N 1
ATOM 666 C CA . PRO A 1 84 ? 5.515 -11.861 -9.775 1.00 94.19 84 PRO A CA 1
ATOM 667 C C . PRO A 1 84 ? 5.402 -10.435 -10.315 1.00 94.19 84 PRO A C 1
ATOM 669 O O . PRO A 1 84 ? 4.925 -10.218 -11.431 1.00 94.19 84 PRO A O 1
ATOM 672 N N . CYS A 1 85 ? 5.890 -9.473 -9.533 1.00 94.50 85 CYS A N 1
ATOM 673 C CA . CYS A 1 85 ? 5.877 -8.038 -9.819 1.00 94.50 85 CYS A CA 1
ATOM 674 C C . CYS A 1 85 ? 4.491 -7.374 -9.810 1.00 94.50 85 CYS A C 1
ATOM 676 O O . CYS A 1 85 ? 4.435 -6.153 -9.950 1.00 94.50 85 CYS A O 1
ATOM 678 N N . PHE A 1 86 ? 3.388 -8.109 -9.637 1.00 97.19 86 PHE A N 1
ATOM 679 C CA . PHE A 1 86 ? 2.043 -7.548 -9.494 1.00 97.19 86 PHE A CA 1
ATOM 680 C C . PHE A 1 86 ? 1.693 -7.422 -8.023 1.00 97.19 86 PHE A C 1
ATOM 682 O O . PHE A 1 86 ? 1.590 -8.414 -7.319 1.00 97.19 86 PHE A O 1
ATOM 689 N N . TRP A 1 87 ? 1.435 -6.200 -7.576 1.00 97.19 87 TRP A N 1
ATOM 690 C CA . TRP A 1 87 ? 1.161 -5.897 -6.180 1.00 97.19 87 TRP A CA 1
ATOM 691 C C . TRP A 1 87 ? -0.242 -5.346 -6.007 1.00 97.19 87 TRP A C 1
ATOM 693 O O . TRP A 1 87 ? -0.665 -4.438 -6.724 1.00 97.19 87 TRP A O 1
ATOM 703 N N . MET A 1 88 ? -0.940 -5.862 -5.004 1.00 97.69 88 MET A N 1
ATOM 704 C CA . MET A 1 88 ? -2.208 -5.354 -4.503 1.00 97.69 88 MET A CA 1
ATOM 705 C C . MET A 1 88 ? -1.975 -4.761 -3.117 1.00 97.69 88 MET A C 1
ATOM 707 O O . MET A 1 88 ? -1.449 -5.431 -2.228 1.00 97.69 88 MET A O 1
ATOM 711 N N . VAL A 1 89 ? -2.387 -3.510 -2.924 1.00 97.56 89 VAL A N 1
ATOM 712 C CA . VAL A 1 89 ? -2.247 -2.816 -1.642 1.00 97.56 89 VAL A CA 1
ATOM 713 C C . VAL A 1 89 ? -3.597 -2.316 -1.177 1.00 97.56 89 VAL A C 1
ATOM 715 O O . VAL A 1 89 ? -4.291 -1.596 -1.897 1.00 97.56 89 VAL A O 1
ATOM 718 N N . LEU A 1 90 ? -3.953 -2.681 0.051 1.00 96.69 90 LEU A N 1
ATOM 719 C CA . LEU A 1 90 ? -5.190 -2.286 0.711 1.00 96.69 90 LEU A CA 1
ATOM 720 C C . LEU A 1 90 ? -4.852 -1.499 1.971 1.00 96.69 90 LEU A C 1
ATOM 722 O O . LEU A 1 90 ? -4.124 -1.992 2.826 1.00 96.69 90 LEU A O 1
ATOM 726 N N . THR A 1 91 ? -5.401 -0.296 2.119 1.00 96.44 91 THR A N 1
ATOM 727 C CA . THR A 1 91 ? -5.259 0.486 3.351 1.00 96.44 91 THR A CA 1
ATOM 728 C C . THR A 1 91 ? -6.624 0.728 3.979 1.00 96.44 91 THR A C 1
ATOM 730 O O . THR A 1 91 ? -7.488 1.346 3.356 1.00 96.44 91 THR A O 1
ATOM 733 N N . VAL A 1 92 ? -6.806 0.309 5.229 1.00 95.06 92 VAL A N 1
ATOM 734 C CA . VAL A 1 92 ? -8.032 0.526 6.013 1.00 95.06 92 VAL A CA 1
ATOM 735 C C . VAL A 1 92 ? -7.761 1.414 7.221 1.00 95.06 92 VAL A C 1
ATOM 737 O O . VAL A 1 92 ? -6.651 1.424 7.752 1.00 95.06 92 VAL A O 1
ATOM 740 N N . SER A 1 93 ? -8.757 2.179 7.662 1.00 95.00 93 SER A N 1
ATOM 741 C CA . SER A 1 93 ? -8.653 2.961 8.896 1.00 95.00 93 SER A CA 1
ATOM 742 C C . SER A 1 93 ? -8.663 2.058 10.130 1.00 95.00 93 SER A C 1
ATOM 744 O O . SER A 1 93 ? -9.395 1.069 10.199 1.00 95.00 93 SER A O 1
ATOM 746 N N . VAL A 1 94 ? -7.878 2.438 11.138 1.00 93.56 94 VAL A N 1
ATOM 747 C CA . VAL A 1 94 ? -7.990 1.871 12.485 1.00 93.56 94 VAL A CA 1
ATOM 748 C C . VAL A 1 94 ? -9.126 2.602 13.209 1.00 93.56 94 VAL A C 1
ATOM 750 O O . VAL A 1 94 ? -9.099 3.838 13.277 1.00 93.56 94 VAL A O 1
ATOM 753 N N . PRO A 1 95 ? -10.130 1.888 13.754 1.00 90.75 95 PRO A N 1
ATOM 754 C CA . PRO A 1 95 ? -11.222 2.504 14.494 1.00 90.75 95 PRO A CA 1
ATOM 755 C C . PRO A 1 95 ? -10.714 3.317 15.671 1.00 90.75 95 PRO A C 1
ATOM 757 O O . PRO A 1 95 ? -9.738 2.947 16.322 1.00 90.75 95 PRO A O 1
ATOM 760 N N . TYR A 1 96 ? -11.417 4.391 16.005 1.00 91.38 96 TYR A N 1
ATOM 761 C CA . TYR A 1 96 ? -11.053 5.203 17.158 1.00 91.38 96 TYR A CA 1
ATOM 762 C C . TYR A 1 96 ? -12.272 5.698 17.919 1.00 91.38 96 TYR A C 1
ATOM 764 O O . TYR A 1 96 ? -13.383 5.765 17.390 1.00 91.38 96 TYR A O 1
ATOM 772 N N . LYS A 1 97 ? -12.053 6.066 19.181 1.00 88.94 97 LYS A N 1
ATOM 773 C CA . LYS A 1 97 ? -13.020 6.786 20.008 1.00 88.94 97 LYS A CA 1
ATOM 774 C C . LYS A 1 97 ? -12.357 7.987 20.650 1.00 88.94 97 LYS A C 1
ATOM 776 O O . LYS A 1 97 ? -11.273 7.871 21.210 1.00 88.94 97 LYS A O 1
ATOM 781 N N . GLU A 1 98 ? -13.040 9.116 20.618 1.00 90.31 98 GLU A N 1
ATOM 782 C CA . GLU A 1 98 ? -12.658 10.282 21.398 1.00 90.31 98 GLU A CA 1
ATOM 783 C C . GLU A 1 98 ? -13.307 10.219 22.780 1.00 90.31 98 GLU A C 1
ATOM 785 O O . GLU A 1 98 ? -14.484 9.876 22.928 1.00 90.31 98 GLU A O 1
ATOM 790 N N . LYS A 1 99 ? -12.518 10.523 23.808 1.00 86.19 99 LYS A N 1
ATOM 791 C CA . LYS A 1 99 ? -12.957 10.604 25.201 1.00 86.19 99 LYS A CA 1
ATOM 792 C C . LYS A 1 99 ? -12.493 11.924 25.794 1.00 86.19 99 LYS A C 1
ATOM 794 O O . LYS A 1 99 ? -11.355 12.330 25.584 1.00 86.19 99 LYS A O 1
ATOM 799 N N . LEU A 1 100 ? -13.348 12.555 26.591 1.00 87.00 100 LEU A N 1
ATOM 800 C CA . LEU A 1 100 ? -12.934 13.653 27.459 1.00 87.00 100 LEU A CA 1
ATOM 801 C C . LEU A 1 100 ? -12.283 13.085 28.726 1.00 87.00 100 LEU A C 1
ATOM 803 O O . LEU A 1 100 ? -12.932 12.369 29.488 1.00 87.00 100 LEU A O 1
ATOM 807 N N . LYS A 1 101 ? -11.011 13.415 28.948 1.00 84.38 101 LYS A N 1
ATOM 808 C CA . LYS A 1 101 ? -10.281 13.184 30.202 1.00 84.38 101 LYS A CA 1
ATOM 809 C C . LYS A 1 101 ? -9.731 14.518 30.689 1.00 84.38 101 LYS A C 1
ATOM 811 O O . LYS A 1 101 ? -9.045 15.198 29.937 1.00 84.38 101 LYS A O 1
ATOM 816 N N . ASP A 1 102 ? -10.078 14.905 31.914 1.00 85.38 102 ASP A N 1
ATOM 817 C CA . ASP A 1 102 ? -9.588 16.129 32.570 1.00 85.38 102 ASP A CA 1
ATOM 818 C C . ASP A 1 102 ? -9.758 17.41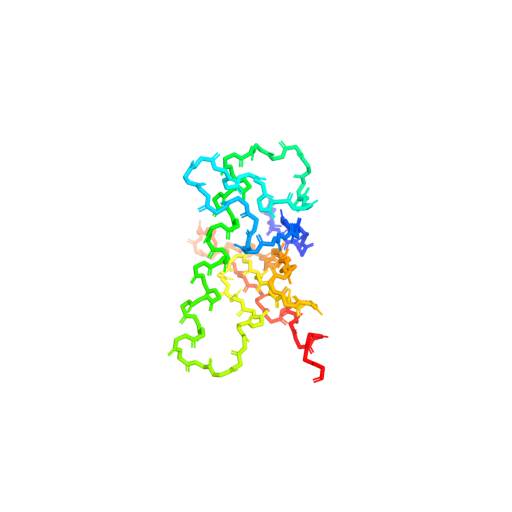1 31.729 1.00 85.38 102 ASP A C 1
ATOM 820 O O . ASP A 1 102 ? -8.907 18.296 31.708 1.00 85.38 102 ASP A O 1
ATOM 824 N N . GLY A 1 103 ? -10.869 17.505 30.989 1.00 85.12 103 GLY A N 1
ATOM 825 C CA . GLY A 1 103 ? -11.165 18.636 30.101 1.00 85.12 103 GLY A CA 1
ATOM 826 C C . GLY A 1 103 ? -10.457 18.600 28.739 1.00 85.12 103 GLY A C 1
ATOM 827 O O . GLY A 1 103 ? -10.733 19.459 27.905 1.00 85.12 103 GLY A O 1
ATOM 828 N N . GLN A 1 104 ? -9.604 17.606 28.475 1.00 85.44 104 GLN A N 1
ATOM 829 C CA . GLN A 1 104 ? -8.937 17.396 27.187 1.00 85.44 104 GLN A CA 1
ATOM 830 C C . GLN A 1 104 ? -9.590 16.263 26.388 1.00 85.44 104 GLN A C 1
ATOM 832 O O . GLN A 1 104 ? -10.011 15.246 26.944 1.00 85.44 104 GLN A O 1
ATOM 837 N N . VAL A 1 105 ? -9.656 16.429 25.065 1.00 86.56 105 VAL A N 1
ATOM 838 C CA . VAL A 1 105 ? -10.101 15.379 24.140 1.00 86.56 105 VAL A CA 1
ATOM 839 C C . VAL A 1 105 ? -8.922 14.456 23.843 1.00 86.56 105 VAL A C 1
ATOM 841 O O . VAL A 1 105 ? -7.897 14.891 23.327 1.00 86.56 105 VAL A O 1
ATOM 844 N N . VAL A 1 106 ? -9.077 13.175 24.166 1.00 88.38 106 VAL A N 1
ATOM 845 C CA . VAL A 1 106 ? -8.093 12.120 23.913 1.00 88.38 106 VAL A CA 1
ATOM 846 C C . VAL A 1 106 ? -8.662 11.146 22.886 1.00 88.38 106 VAL A C 1
ATOM 848 O O . VAL A 1 106 ? -9.749 10.602 23.088 1.00 88.38 106 VAL A O 1
ATOM 851 N N . THR A 1 107 ? -7.921 10.899 21.804 1.00 87.69 107 THR A N 1
ATOM 852 C CA . THR A 1 107 ? -8.272 9.913 20.771 1.00 87.69 107 THR A CA 1
ATOM 853 C C . THR A 1 107 ? -7.636 8.560 21.087 1.00 87.69 107 THR A C 1
ATOM 855 O O . THR A 1 107 ? -6.415 8.429 21.134 1.00 87.69 107 THR A O 1
ATOM 858 N N . GLU A 1 108 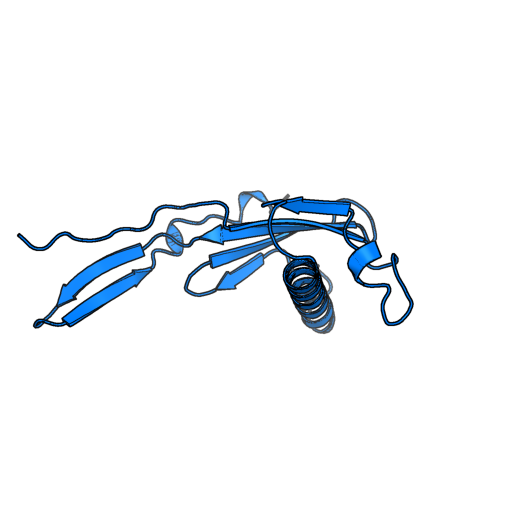? -8.465 7.540 21.278 1.00 87.31 108 GLU A N 1
ATOM 859 C CA . GLU A 1 108 ? -8.060 6.160 21.547 1.00 87.31 108 GLU A CA 1
ATOM 860 C C . GLU A 1 108 ? -8.296 5.304 20.296 1.00 87.31 108 GLU A C 1
ATOM 862 O O . GLU A 1 108 ? -9.445 5.107 19.894 1.00 87.31 108 GLU A O 1
ATOM 867 N N . PHE A 1 109 ? -7.216 4.815 19.681 1.00 86.44 109 PHE A N 1
ATOM 868 C CA . PHE A 1 109 ? -7.255 3.919 18.519 1.00 86.44 109 PHE A CA 1
ATOM 869 C C . PHE A 1 109 ? -7.368 2.456 18.965 1.00 86.44 109 PHE A C 1
ATOM 871 O O . PHE A 1 109 ? -6.761 2.060 19.957 1.00 86.44 109 PHE A O 1
ATOM 878 N N . ARG A 1 110 ? -8.157 1.668 18.233 1.00 83.94 110 ARG A N 1
ATOM 879 C CA . ARG A 1 110 ? -8.482 0.263 18.517 1.00 83.94 110 ARG A CA 1
ATOM 880 C C . ARG A 1 110 ? -7.910 -0.634 17.431 1.00 83.94 110 ARG A C 1
ATOM 882 O O . ARG A 1 110 ? -8.622 -1.066 16.528 1.00 83.94 110 ARG A O 1
ATOM 889 N N . ASP A 1 111 ? -6.601 -0.825 17.486 1.00 79.19 111 ASP A N 1
ATOM 890 C CA . ASP A 1 111 ? -5.857 -1.614 16.501 1.00 79.19 111 ASP A CA 1
ATOM 891 C C . ASP A 1 111 ? -6.247 -3.104 16.522 1.00 79.19 111 ASP A C 1
ATOM 893 O O . ASP A 1 111 ? -6.339 -3.741 15.479 1.00 79.19 111 ASP A O 1
ATOM 897 N N . ASP A 1 112 ? -6.622 -3.618 17.694 1.00 78.88 112 ASP A N 1
ATOM 898 C CA . ASP A 1 112 ? -7.124 -4.977 17.932 1.00 78.88 112 ASP A CA 1
ATOM 899 C C . ASP A 1 112 ? -8.422 -5.309 17.175 1.00 78.88 112 ASP A C 1
ATOM 901 O O . ASP A 1 112 ? -8.780 -6.475 17.014 1.00 78.88 112 ASP A O 1
ATOM 905 N N . HIS A 1 113 ? -9.128 -4.291 16.678 1.00 76.75 113 HIS A N 1
ATOM 906 C CA . HIS A 1 113 ? -10.319 -4.460 15.851 1.00 76.75 113 HIS A CA 1
ATOM 907 C C . HIS A 1 113 ? -10.004 -4.670 14.357 1.00 76.75 113 HIS A C 1
ATOM 909 O O . HIS A 1 113 ? -10.936 -4.876 13.577 1.00 76.75 113 HIS A O 1
ATOM 915 N N . VAL A 1 114 ? -8.735 -4.602 13.936 1.00 80.81 114 VAL A N 1
ATOM 916 C CA . VAL A 1 114 ? -8.317 -4.813 12.543 1.00 80.81 114 VAL A CA 1
ATOM 917 C C . VAL A 1 114 ? -7.475 -6.084 12.448 1.00 80.81 114 VAL A C 1
ATOM 919 O O . VAL A 1 114 ? -6.348 -6.135 12.930 1.00 80.81 114 VAL A O 1
ATOM 922 N N . GLN A 1 115 ? -8.032 -7.116 11.812 1.00 77.88 115 GLN A N 1
ATOM 923 C CA . GLN A 1 115 ? -7.362 -8.401 11.605 1.00 77.88 115 GLN A CA 1
ATOM 924 C C . GLN A 1 115 ? -6.719 -8.455 10.218 1.00 77.88 115 GLN A C 1
ATOM 926 O O . GLN A 1 115 ? -7.393 -8.237 9.213 1.00 77.88 115 GLN A O 1
ATOM 931 N N . ASP A 1 116 ? -5.432 -8.783 10.165 1.00 76.06 116 ASP A N 1
ATOM 932 C CA . ASP A 1 116 ? -4.670 -9.062 8.942 1.00 76.06 116 ASP A CA 1
ATOM 933 C C . ASP A 1 116 ? -4.375 -10.554 8.741 1.00 76.06 116 ASP A C 1
ATOM 935 O O . ASP A 1 116 ? -4.057 -10.961 7.629 1.00 76.06 116 ASP A O 1
ATOM 939 N N . SER A 1 117 ? -4.608 -11.390 9.756 1.00 75.31 117 SER A N 1
ATOM 940 C CA . SER A 1 117 ? -4.418 -12.847 9.696 1.00 75.31 117 SER A CA 1
ATOM 941 C C . SER A 1 117 ? -5.269 -13.565 8.640 1.00 75.31 117 SER A C 1
ATOM 943 O O . SER A 1 117 ? -5.084 -14.748 8.395 1.00 75.31 117 SER A O 1
ATOM 945 N N . ILE A 1 118 ? -6.232 -12.881 8.013 1.00 68.12 118 ILE A N 1
ATOM 946 C CA . ILE A 1 118 ? -7.015 -13.413 6.881 1.00 68.12 118 ILE A CA 1
ATOM 947 C C . ILE A 1 118 ? -6.117 -13.618 5.643 1.00 68.12 118 ILE A C 1
ATOM 949 O O . ILE A 1 118 ? -6.478 -14.350 4.727 1.00 68.12 118 ILE A O 1
ATOM 953 N N . LEU A 1 119 ? -4.953 -12.968 5.612 1.00 61.59 119 LEU A N 1
ATOM 954 C CA . LEU A 1 119 ? -3.971 -13.058 4.532 1.00 61.59 119 LEU A CA 1
ATOM 955 C C . LEU A 1 119 ? -2.962 -14.187 4.741 1.00 61.59 119 LEU A C 1
ATOM 957 O O . LEU A 1 119 ? -2.221 -14.521 3.816 1.00 61.59 119 LEU A O 1
ATOM 961 N N . ASP A 1 120 ? -2.921 -14.759 5.943 1.00 64.75 120 ASP A N 1
ATOM 962 C CA . ASP A 1 120 ? -2.064 -15.893 6.251 1.00 64.75 120 ASP A CA 1
ATOM 963 C C . ASP A 1 120 ? -2.691 -17.136 5.612 1.00 64.75 120 ASP A C 1
ATOM 965 O O . ASP A 1 120 ? -3.692 -17.670 6.093 1.00 64.75 120 ASP A O 1
ATOM 969 N N . SER A 1 121 ? -2.139 -17.529 4.460 1.00 57.16 121 SER A N 1
ATOM 970 C CA . SER A 1 121 ? -2.530 -18.728 3.705 1.00 57.16 121 SER A CA 1
ATOM 971 C C . SER A 1 121 ? -1.742 -19.951 4.158 1.00 57.16 121 SER A C 1
ATOM 973 O O . SER A 1 121 ? -0.518 -19.804 4.385 1.00 57.16 121 SER A O 1
#

Organism: NCBI:txid1028688

Foldseek 3Di:
DDDKDKDDKDWPKKFKFFPPFQPDPPRLLRRTPDIPPPPDDSVVVSVVVVVVVVVQVVVVVPDVDTDQWDDDQFWIKGWDDPDPRMIIITIMTFMWIWDDDPNDTDIGTDSVVDDSCVVVD

Sequence (121 aa):
MATNAAGSISLLNFFVFNTEYGPKEGEEHKKILYYYPPEVDIDTKIKKIGLSEAVVKFADTFSDKPCQALHMQKARQVFLEPEPCFWMVLTVSVPYKEKLKDGQVVTEFRDDHVQDSILDS

pLDDT: mean 90.02, std 10.87, range [42.62, 98.62]

InterPro domains:
  IPR013176 Vacuolar fusion protein Ccz1 [PTHR13056] (8-100)
  IPR043987 CCZ1/INTU/HSP4, first Longin domain [PF19031] (12-97)

Radius of gyration: 17.21 Å; chains: 1; bounding box: 40×37×50 Å